Protein AF-A0A847NHE9-F1 (afdb_monomer_lite)

pLDDT: mean 97.21, std 3.42, range [79.5, 98.56]

Foldseek 3Di:
DAAADEDEDPDDPDPVCCVVPVVVVQVVVCVVCVRYHYYYD

Sequence (41 aa):
MKKGIIVTSFGTSNRETMELCIESIENRIKERYTDYLVTRA

Secondary structure (DSSP, 8-state):
---EEEE-----S-HHHIIIIIIHHHHHHHHH-TTSEEEE-

Structure (mmCIF, N/CA/C/O backbone):
data_AF-A0A847NHE9-F1
#
_entry.id   AF-A0A847NHE9-F1
#
loop_
_atom_site.group_PDB
_atom_site.id
_atom_site.type_symbol
_atom_site.label_atom_id
_atom_site.label_alt_id
_atom_site.label_comp_id
_atom_site.label_asym_id
_atom_site.label_entity_id
_atom_site.label_seq_id
_atom_site.pdbx_PDB_ins_code
_atom_site.Cartn_x
_atom_site.Cartn_y
_atom_site.Cartn_z
_atom_site.occupancy
_atom_site.B_iso_or_equiv
_atom_site.auth_seq_id
_atom_site.auth_comp_id
_atom_site.auth_asym_id
_atom_site.auth_atom_id
_atom_site.pdbx_PDB_model_num
ATOM 1 N N . MET A 1 1 ? -21.247 -1.203 12.197 1.00 79.50 1 MET A N 1
ATOM 2 C CA . MET A 1 1 ? -20.897 -1.615 10.817 1.00 79.50 1 MET A CA 1
ATOM 3 C C . MET A 1 1 ? -19.400 -1.428 10.620 1.00 79.50 1 MET A C 1
ATOM 5 O O . MET A 1 1 ? -18.915 -0.358 10.970 1.00 79.50 1 MET A O 1
ATOM 9 N N . LYS A 1 2 ? -18.667 -2.430 10.114 1.00 86.12 2 LYS A N 1
ATOM 10 C CA . LYS A 1 2 ? -17.249 -2.250 9.747 1.00 86.12 2 LYS A CA 1
ATOM 11 C C . LYS A 1 2 ? -17.166 -1.464 8.434 1.00 86.12 2 LYS A C 1
ATOM 13 O O . LYS A 1 2 ? -17.939 -1.740 7.521 1.00 86.12 2 LYS A O 1
ATOM 18 N N . LYS A 1 3 ? -16.279 -0.469 8.364 1.00 96.81 3 LYS A N 1
ATOM 19 C CA . LYS A 1 3 ? -16.045 0.341 7.158 1.00 96.81 3 LYS A CA 1
ATOM 20 C C . LYS A 1 3 ? -14.911 -0.273 6.329 1.00 96.81 3 LYS A C 1
ATOM 22 O O . LYS A 1 3 ? -14.051 -0.963 6.876 1.00 96.81 3 LYS A O 1
ATOM 27 N N . GLY A 1 4 ? -14.923 -0.026 5.021 1.00 97.69 4 GLY A N 1
ATOM 28 C CA . GLY A 1 4 ? -13.911 -0.523 4.088 1.00 97.69 4 GLY A CA 1
ATOM 29 C C . GLY A 1 4 ? -13.290 0.596 3.258 1.00 97.69 4 GLY A C 1
ATOM 30 O O . GLY A 1 4 ? -13.909 1.642 3.063 1.00 97.69 4 GLY A O 1
ATOM 31 N N . ILE A 1 5 ? -12.069 0.360 2.786 1.00 98.38 5 ILE A N 1
ATOM 32 C 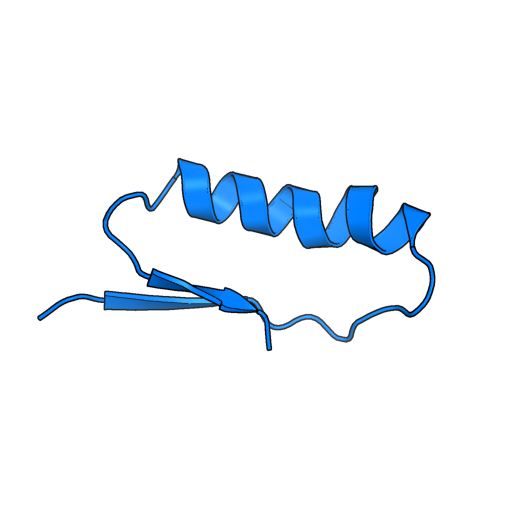CA . ILE A 1 5 ? -11.320 1.213 1.863 1.00 98.38 5 ILE A CA 1
ATOM 33 C C . ILE A 1 5 ? -10.887 0.337 0.685 1.00 98.38 5 ILE A C 1
ATOM 35 O O . ILE A 1 5 ? -10.267 -0.712 0.876 1.00 98.38 5 ILE A O 1
ATOM 39 N N . ILE A 1 6 ? -11.202 0.782 -0.530 1.00 98.19 6 ILE A N 1
ATOM 40 C CA . ILE A 1 6 ? -10.677 0.199 -1.766 1.00 98.19 6 ILE A CA 1
ATOM 41 C C . ILE A 1 6 ? -9.650 1.179 -2.324 1.00 98.19 6 ILE A C 1
ATOM 43 O O . ILE A 1 6 ? -9.970 2.343 -2.569 1.00 98.19 6 ILE A O 1
ATOM 47 N N . VAL A 1 7 ? -8.416 0.713 -2.490 1.00 98.38 7 VAL A N 1
ATOM 48 C CA . VAL A 1 7 ? -7.342 1.462 -3.142 1.00 98.38 7 VAL A CA 1
ATOM 49 C C . VAL A 1 7 ? -7.298 1.017 -4.597 1.00 98.38 7 VAL A C 1
ATOM 51 O O . VAL A 1 7 ? -6.884 -0.100 -4.897 1.00 98.38 7 VAL A O 1
ATOM 54 N N . THR A 1 8 ? -7.756 1.882 -5.497 1.00 98.06 8 THR A N 1
ATOM 55 C CA . THR A 1 8 ? -7.717 1.635 -6.942 1.00 98.06 8 THR A CA 1
ATOM 56 C C . THR A 1 8 ? -6.623 2.485 -7.563 1.00 98.06 8 THR A C 1
ATOM 58 O O . THR A 1 8 ? -6.584 3.701 -7.379 1.00 98.06 8 THR A O 1
ATOM 61 N N . SER A 1 9 ? -5.739 1.839 -8.313 1.00 97.56 9 SER A N 1
ATOM 62 C CA . SER A 1 9 ? -4.721 2.498 -9.132 1.00 97.56 9 SER A CA 1
ATOM 63 C C . SER A 1 9 ? -4.967 2.158 -10.597 1.00 97.56 9 SER A C 1
ATOM 65 O O . SER A 1 9 ? -5.591 1.146 -10.891 1.00 97.56 9 SER A O 1
ATOM 67 N N . PHE A 1 10 ? -4.429 2.952 -11.528 1.00 97.62 10 PHE A N 1
ATOM 68 C CA . PHE A 1 10 ? -4.386 2.522 -12.933 1.00 97.62 10 PHE A CA 1
ATOM 69 C C . PHE A 1 10 ? -3.667 1.166 -13.081 1.00 97.62 10 PHE A C 1
ATOM 71 O O . PHE A 1 10 ? -4.085 0.316 -13.858 1.00 97.62 10 PHE A O 1
ATOM 78 N N . GLY A 1 11 ? -2.624 0.949 -12.275 1.00 96.88 11 GLY A N 1
ATOM 79 C CA . GLY A 1 11 ? -1.885 -0.306 -12.204 1.00 96.88 11 GLY A CA 1
ATOM 80 C C . GLY A 1 11 ? -0.593 -0.290 -13.018 1.00 96.88 11 GLY A C 1
ATOM 81 O O . GLY A 1 11 ? -0.320 0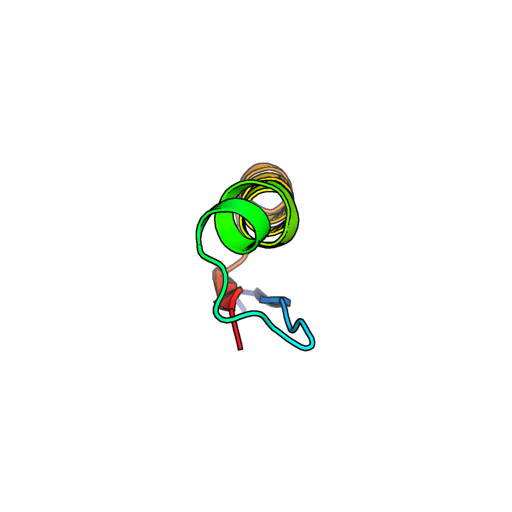.616 -13.803 1.00 96.88 11 GLY A O 1
ATOM 82 N N . THR A 1 12 ? 0.239 -1.298 -12.781 1.00 98.00 12 THR A N 1
ATOM 83 C CA . THR A 1 12 ? 1.472 -1.554 -13.531 1.00 98.00 12 THR A CA 1
ATOM 84 C C . THR A 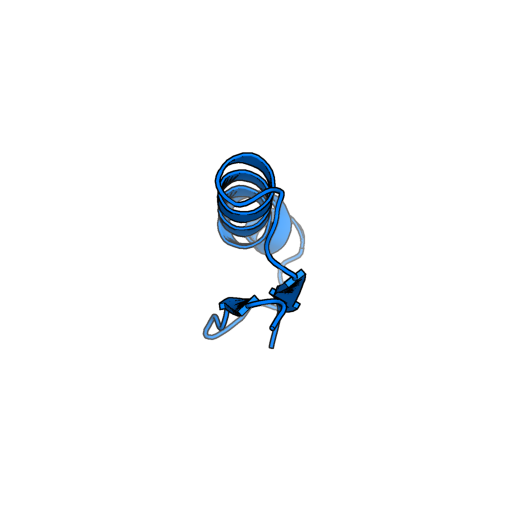1 12 ? 1.790 -3.044 -13.472 1.00 98.00 12 THR A C 1
ATOM 86 O O . THR A 1 12 ? 1.470 -3.702 -12.485 1.00 98.00 12 THR A O 1
ATOM 89 N N . SER A 1 13 ? 2.422 -3.581 -14.513 1.00 98.25 13 SER A N 1
ATOM 90 C CA . SER A 1 13 ? 3.001 -4.931 -14.503 1.00 98.25 13 SER A CA 1
ATOM 91 C C . SER A 1 13 ? 4.476 -4.941 -14.077 1.00 98.25 13 SER A C 1
ATOM 93 O O . SER A 1 13 ? 5.040 -6.011 -13.855 1.00 98.25 13 SER A O 1
ATOM 95 N N . ASN A 1 14 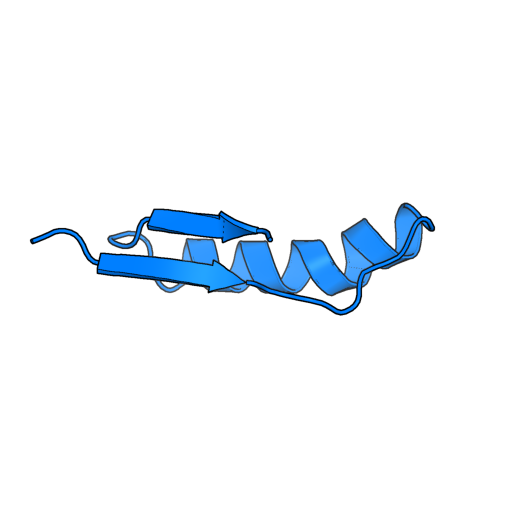? 5.112 -3.769 -13.939 1.00 98.50 14 ASN A N 1
ATOM 96 C CA . ASN A 1 14 ? 6.471 -3.663 -13.414 1.00 98.50 14 ASN A CA 1
ATOM 97 C C . ASN A 1 14 ? 6.454 -3.847 -11.889 1.00 98.50 14 ASN A C 1
ATOM 99 O O . ASN A 1 14 ? 5.885 -3.034 -11.160 1.00 98.50 14 ASN A O 1
ATOM 103 N N . ARG A 1 15 ? 7.108 -4.912 -11.420 1.00 98.38 15 ARG A N 1
ATOM 104 C CA . ARG A 1 15 ? 7.112 -5.311 -10.011 1.00 98.38 15 ARG A CA 1
ATOM 105 C C . ARG A 1 15 ? 7.795 -4.297 -9.093 1.00 98.38 15 ARG A C 1
ATOM 107 O O . ARG A 1 15 ? 7.232 -3.947 -8.067 1.00 98.38 15 ARG A O 1
ATOM 114 N N . GLU A 1 16 ? 8.964 -3.797 -9.475 1.00 98.56 16 GLU A N 1
ATOM 115 C CA . GLU A 1 16 ? 9.716 -2.838 -8.657 1.00 98.56 16 GLU A CA 1
ATOM 116 C C . GLU A 1 16 ? 8.922 -1.538 -8.464 1.00 98.56 16 GLU A C 1
ATOM 118 O O . GLU A 1 16 ? 8.777 -1.041 -7.350 1.00 98.56 16 GLU A O 1
ATOM 123 N N . THR A 1 17 ? 8.316 -1.023 -9.538 1.00 98.44 17 THR A N 1
ATOM 124 C CA . THR A 1 17 ? 7.453 0.167 -9.451 1.00 98.44 17 THR A CA 1
ATOM 125 C C . THR A 1 17 ? 6.191 -0.102 -8.623 1.00 98.44 17 THR A C 1
ATOM 127 O O . THR A 1 17 ? 5.733 0.780 -7.896 1.00 98.44 17 THR A O 1
ATOM 130 N N . MET A 1 18 ? 5.621 -1.310 -8.697 1.00 98.38 18 MET A N 1
ATOM 131 C CA . MET A 1 18 ? 4.474 -1.693 -7.867 1.00 98.38 18 MET A CA 1
ATOM 132 C C . MET A 1 18 ? 4.820 -1.655 -6.374 1.00 98.38 18 MET A C 1
ATOM 134 O O . MET A 1 18 ? 4.083 -1.032 -5.608 1.00 98.38 18 MET A O 1
ATOM 138 N N . GLU A 1 19 ? 5.940 -2.267 -5.987 1.00 98.56 19 GLU A N 1
ATOM 139 C CA . GLU A 1 19 ? 6.413 -2.334 -4.599 1.00 98.56 19 GLU A CA 1
ATOM 140 C C . GLU A 1 19 ? 6.737 -0.924 -4.058 1.00 98.56 19 GLU A C 1
ATOM 142 O O . GLU A 1 19 ? 6.251 -0.520 -2.998 1.00 98.56 19 GLU A O 1
ATOM 147 N N . LEU A 1 20 ? 7.490 -0.119 -4.820 1.00 98.50 20 LEU A N 1
ATOM 148 C CA . LEU A 1 20 ? 7.933 1.209 -4.379 1.00 98.50 20 LEU A CA 1
ATOM 149 C C . LEU A 1 20 ? 6.810 2.260 -4.351 1.00 98.50 20 LEU A C 1
ATOM 151 O O . LEU A 1 20 ? 6.861 3.189 -3.537 1.00 98.50 20 LEU A O 1
ATOM 155 N N . CYS A 1 21 ? 5.792 2.142 -5.209 1.00 98.38 21 CYS A N 1
ATOM 156 C CA . CYS A 1 21 ? 4.752 3.167 -5.350 1.00 98.38 21 CYS A CA 1
ATOM 157 C C . CYS A 1 21 ? 3.373 2.723 -4.851 1.00 98.38 21 CYS A C 1
ATOM 159 O O . CYS A 1 21 ? 2.787 3.393 -4.005 1.00 98.38 21 CYS A O 1
ATOM 161 N N . ILE A 1 22 ? 2.821 1.633 -5.388 1.00 98.56 22 ILE A N 1
ATOM 162 C CA . ILE A 1 22 ? 1.435 1.237 -5.089 1.00 98.56 22 ILE A CA 1
ATOM 163 C C . ILE A 1 22 ? 1.367 0.627 -3.688 1.00 98.56 22 ILE A C 1
ATOM 165 O O . ILE A 1 22 ? 0.593 1.078 -2.843 1.00 98.56 22 ILE A O 1
ATOM 169 N N . GLU A 1 23 ? 2.223 -0.354 -3.413 1.00 98.56 23 GLU A N 1
ATOM 170 C CA . GLU A 1 23 ? 2.236 -1.052 -2.126 1.00 98.56 23 GLU A CA 1
ATOM 171 C C . GLU A 1 23 ? 2.658 -0.135 -0.980 1.00 98.56 23 GLU A C 1
ATOM 173 O O . GLU A 1 23 ? 2.095 -0.220 0.113 1.00 98.56 23 GLU A O 1
ATOM 178 N N . SER A 1 24 ? 3.581 0.799 -1.226 1.00 98.44 24 SER A N 1
ATOM 179 C CA . SER A 1 24 ? 3.992 1.769 -0.209 1.00 98.44 24 SER A CA 1
ATOM 180 C C . SER A 1 24 ? 2.826 2.649 0.263 1.00 98.44 24 SER A C 1
ATOM 182 O O . SER A 1 24 ? 2.695 2.910 1.462 1.00 98.44 24 SER A O 1
ATOM 184 N N . ILE A 1 25 ? 1.920 3.053 -0.634 1.00 98.38 25 ILE A N 1
ATOM 18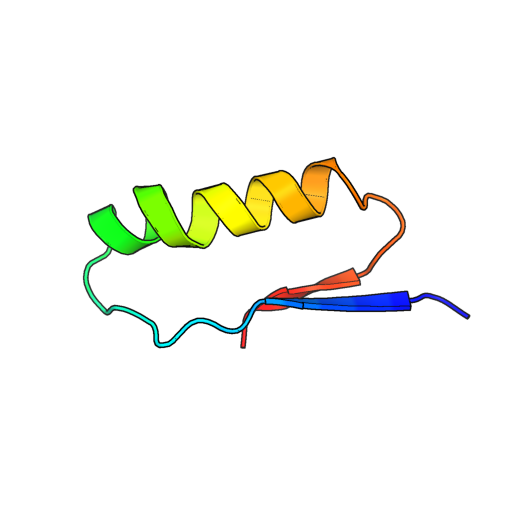5 C CA . ILE A 1 25 ? 0.710 3.800 -0.267 1.00 98.38 25 ILE A CA 1
ATOM 186 C C . ILE A 1 25 ? -0.321 2.903 0.419 1.00 98.38 25 ILE A C 1
ATOM 188 O O . ILE A 1 25 ? -0.897 3.305 1.432 1.00 98.38 25 ILE A O 1
ATOM 192 N N . GLU A 1 26 ? -0.535 1.684 -0.070 1.00 98.50 26 GLU A N 1
ATOM 193 C CA . GLU A 1 26 ? -1.452 0.737 0.570 1.00 98.50 26 GLU A CA 1
ATOM 194 C C . GLU A 1 26 ? -1.046 0.407 2.004 1.00 98.50 26 GLU A C 1
ATOM 196 O O . GLU A 1 26 ? -1.904 0.356 2.886 1.00 98.50 26 GLU A O 1
ATOM 201 N N . ASN A 1 27 ? 0.252 0.229 2.253 1.00 98.50 27 ASN A N 1
ATOM 202 C CA . ASN A 1 27 ? 0.785 -0.032 3.586 1.00 98.50 27 ASN A CA 1
ATOM 203 C C . ASN A 1 27 ? 0.560 1.168 4.511 1.00 98.50 27 ASN A C 1
ATOM 205 O O . ASN A 1 27 ? 0.021 0.998 5.602 1.00 98.50 27 ASN A O 1
ATOM 209 N N . ARG A 1 28 ? 0.815 2.394 4.037 1.00 98.56 28 ARG A N 1
ATOM 210 C CA . ARG A 1 28 ? 0.514 3.619 4.803 1.00 98.56 28 ARG A CA 1
ATOM 211 C C . ARG A 1 28 ? -0.973 3.759 5.141 1.00 98.56 28 ARG A C 1
ATOM 213 O O . ARG A 1 28 ? -1.319 4.245 6.216 1.00 98.56 28 ARG A O 1
ATOM 220 N N . ILE A 1 29 ? -1.867 3.353 4.237 1.00 98.31 29 ILE A N 1
ATOM 221 C CA . ILE A 1 29 ? -3.317 3.353 4.484 1.00 98.31 29 ILE A CA 1
ATOM 222 C C . ILE A 1 29 ? -3.674 2.290 5.531 1.00 98.31 29 ILE A C 1
ATOM 224 O O . ILE A 1 29 ? -4.397 2.604 6.475 1.00 98.31 29 ILE A O 1
ATOM 228 N N . LYS A 1 30 ? -3.142 1.067 5.413 1.00 98.25 30 LYS A N 1
ATOM 229 C CA . LYS A 1 30 ? -3.352 -0.015 6.393 1.00 98.25 30 LYS A CA 1
ATOM 230 C C . LYS A 1 30 ? -2.882 0.383 7.796 1.00 98.25 30 LYS A C 1
ATOM 232 O O . LYS A 1 30 ? -3.609 0.161 8.758 1.00 98.25 30 LYS A O 1
ATOM 237 N N . GLU A 1 31 ? -1.715 1.016 7.902 1.00 98.31 31 GLU A N 1
ATOM 238 C CA . GLU A 1 31 ? -1.158 1.507 9.169 1.00 98.31 31 GLU A CA 1
ATOM 239 C C . GLU A 1 31 ? -2.003 2.626 9.787 1.00 98.31 31 GLU A C 1
ATOM 241 O O . GLU A 1 31 ? -2.176 2.682 11.002 1.00 98.31 31 GLU A O 1
ATOM 246 N N . ARG A 1 32 ? -2.552 3.525 8.962 1.00 98.38 32 ARG A N 1
ATOM 247 C CA . ARG A 1 32 ? -3.354 4.659 9.441 1.00 98.38 32 ARG A CA 1
ATOM 248 C C . ARG A 1 32 ? -4.788 4.277 9.812 1.00 98.38 32 ARG A C 1
ATOM 250 O O . ARG A 1 32 ? -5.372 4.910 10.688 1.00 98.38 32 ARG A O 1
ATOM 257 N N . TYR A 1 33 ? -5.369 3.297 9.126 1.00 97.50 33 TYR A N 1
ATOM 258 C CA . TYR A 1 33 ? -6.777 2.917 9.255 1.00 97.50 33 TYR A CA 1
ATOM 259 C C . TYR A 1 33 ? -6.915 1.465 9.720 1.00 97.50 33 TYR A C 1
ATOM 261 O O . TYR A 1 33 ? -7.566 0.653 9.066 1.00 97.50 33 TYR A O 1
ATOM 269 N N . THR A 1 34 ? -6.326 1.148 10.873 1.00 96.62 34 THR A N 1
ATOM 270 C CA . THR A 1 34 ? -6.251 -0.218 11.426 1.00 96.62 34 THR A CA 1
ATOM 271 C C . THR A 1 34 ? -7.610 -0.888 11.642 1.00 96.62 34 THR A C 1
ATOM 273 O O . THR A 1 34 ? -7.713 -2.109 11.578 1.00 96.62 34 THR A O 1
ATOM 276 N N . ASP A 1 35 ? -8.667 -0.102 11.859 1.00 97.00 35 ASP A N 1
ATOM 277 C CA . ASP A 1 35 ? -10.028 -0.606 12.095 1.00 97.00 35 ASP A CA 1
ATOM 278 C C . ASP A 1 35 ? -10.838 -0.832 10.803 1.00 97.00 35 ASP A C 1
ATOM 280 O O . ASP A 1 35 ? -11.996 -1.264 10.850 1.00 97.00 35 ASP A O 1
ATOM 284 N N . TYR A 1 36 ? -10.259 -0.509 9.643 1.00 97.81 36 TYR A N 1
ATOM 285 C CA . TYR A 1 36 ? -10.911 -0.590 8.338 1.00 97.81 36 TYR A CA 1
ATOM 286 C C . TYR A 1 36 ? -10.416 -1.817 7.571 1.00 97.81 36 TYR A C 1
ATOM 288 O O . TYR A 1 36 ? -9.244 -2.183 7.618 1.00 97.81 36 TYR A O 1
ATOM 296 N N . LEU A 1 37 ? -11.309 -2.431 6.793 1.00 97.31 37 LEU A N 1
ATOM 297 C CA . LEU A 1 37 ? -10.901 -3.424 5.801 1.00 97.31 37 LEU A CA 1
ATOM 298 C C . LEU A 1 37 ? -10.288 -2.701 4.594 1.00 97.31 37 LEU A C 1
ATOM 300 O O . LEU A 1 37 ? -11.007 -2.000 3.885 1.00 97.31 37 LEU A O 1
ATOM 304 N N . VAL A 1 38 ? -8.988 -2.873 4.355 1.00 97.75 38 VAL A N 1
ATOM 305 C CA . VAL A 1 38 ? -8.277 -2.266 3.216 1.00 97.75 38 VAL A CA 1
ATOM 306 C C . VAL A 1 38 ? -8.017 -3.317 2.136 1.00 97.75 38 VAL A C 1
ATOM 308 O O . VAL A 1 38 ? -7.414 -4.352 2.414 1.00 97.75 38 VAL A O 1
ATOM 311 N N . THR A 1 39 ? -8.453 -3.048 0.904 1.00 97.62 39 THR A N 1
ATOM 312 C CA . THR A 1 39 ? -8.303 -3.950 -0.257 1.00 97.62 39 THR A CA 1
ATOM 313 C C . THR A 1 39 ? -7.843 -3.185 -1.502 1.00 97.62 39 THR A C 1
ATOM 315 O O . THR A 1 39 ? -8.048 -1.974 -1.587 1.00 97.62 39 THR A O 1
ATOM 318 N N . ARG A 1 40 ? -7.214 -3.887 -2.453 1.00 97.31 40 ARG A N 1
ATOM 319 C CA . ARG A 1 40 ? -6.833 -3.372 -3.780 1.00 97.31 40 ARG A CA 1
ATOM 320 C C . ARG A 1 40 ? -7.875 -3.803 -4.816 1.00 97.31 40 ARG A C 1
ATOM 322 O O . ARG A 1 40 ? -8.379 -4.922 -4.714 1.00 97.31 40 ARG A O 1
ATOM 329 N N . ALA A 1 41 ?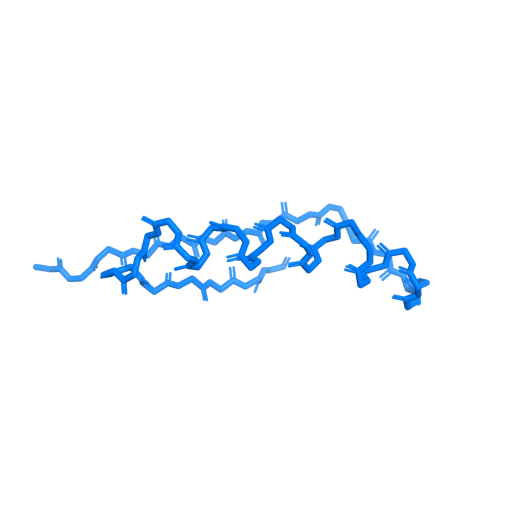 -8.147 -2.940 -5.795 1.00 95.00 41 ALA A N 1
ATOM 330 C CA . ALA A 1 41 ? -8.880 -3.266 -7.023 1.00 95.00 41 ALA A CA 1
ATOM 331 C C . ALA A 1 41 ? -8.017 -2.990 -8.258 1.00 95.00 41 ALA A C 1
ATOM 333 O O . ALA A 1 41 ? -7.233 -2.011 -8.203 1.00 95.00 41 ALA A O 1
#

Radius of gyration: 11.1 Å; chains: 1; bounding box: 31×10×27 Å